Protein AF-A0A3M7CMF9-F1 (afdb_monomer_lite)

Secondary structure (DSSP, 8-state):
--------------------SS-TTTGGGGGPPPPPHHHHHHHHHHHHHTTHHHHT-S-----S-EEEEETTEEP-TT----TTTTSSPPEEEEPPPTTS-TTT--EEEEEEETTTT-TT--TT-SEEEEEEEEE--TT-TT---EE-

Sequence (148 aa):
MHFFSLLAFAATSTAAALPDGSHDLVERASACTRASAATLAAAKSAFTSAGLVPDLVPEFNPDIALKASWNGKQVQLGNTFNTLQTLTEPQVSFTAEPGQDPANTKYTYFLVDPDAPGPEAPILADFLHLIVSDAQPSCITNQKRKTI

Structure (mmCIF, N/CA/C/O backbone):
data_AF-A0A3M7CMF9-F1
#
_entry.id   AF-A0A3M7CMF9-F1
#
loop_
_atom_site.group_PDB
_atom_site.id
_atom_site.type_symbol
_atom_site.label_atom_id
_atom_site.label_alt_id
_atom_site.label_comp_id
_atom_site.label_asym_id
_atom_site.label_entity_id
_atom_site.label_seq_id
_atom_site.pdbx_PDB_ins_code
_atom_site.Cartn_x
_atom_site.Cartn_y
_atom_site.Cartn_z
_atom_site.occupancy
_atom_site.B_iso_or_equiv
_atom_site.auth_seq_id
_atom_site.auth_comp_id
_atom_site.auth_asym_id
_atom_site.auth_atom_id
_atom_site.pdbx_PDB_model_num
ATOM 1 N N . MET A 1 1 ? 58.754 21.553 10.118 1.00 44.88 1 MET A N 1
ATOM 2 C CA . MET A 1 1 ? 58.858 20.945 8.774 1.00 44.88 1 MET A CA 1
ATOM 3 C C . MET A 1 1 ? 57.450 20.554 8.346 1.00 44.88 1 MET A C 1
ATOM 5 O O . MET A 1 1 ? 56.835 19.756 9.036 1.00 44.88 1 MET A O 1
ATOM 9 N N . HIS A 1 2 ? 56.902 21.202 7.316 1.00 43.25 2 HIS A N 1
ATOM 10 C CA . HIS A 1 2 ? 55.636 20.811 6.684 1.00 43.25 2 HIS A CA 1
ATOM 11 C C . HIS A 1 2 ? 55.899 19.642 5.733 1.00 43.25 2 HIS A C 1
ATOM 13 O O . HIS A 1 2 ? 56.836 19.735 4.945 1.00 43.25 2 HIS A O 1
ATOM 19 N N . PHE A 1 3 ? 55.046 18.618 5.741 1.00 40.84 3 PHE A N 1
ATOM 20 C CA . PHE A 1 3 ? 54.849 17.754 4.578 1.00 40.84 3 PHE A CA 1
ATOM 21 C C . PHE A 1 3 ? 53.357 17.466 4.395 1.00 40.84 3 PHE A C 1
ATOM 23 O O . PHE A 1 3 ? 52.710 16.842 5.230 1.00 40.84 3 PHE A O 1
ATOM 30 N N . PHE A 1 4 ? 52.836 17.985 3.285 1.00 41.53 4 PHE A N 1
ATOM 31 C CA . PHE A 1 4 ? 51.580 17.598 2.656 1.00 41.53 4 PHE A CA 1
ATOM 32 C C . PHE A 1 4 ? 51.701 16.168 2.104 1.00 41.53 4 PHE A C 1
ATOM 34 O O . PHE A 1 4 ? 52.753 15.784 1.593 1.00 41.53 4 PHE A O 1
ATOM 41 N N . SER A 1 5 ? 50.606 15.411 2.098 1.00 37.03 5 SER A N 1
ATOM 42 C CA . SER A 1 5 ? 50.418 14.316 1.141 1.00 37.03 5 SER A CA 1
ATOM 43 C C . SER A 1 5 ? 48.974 14.308 0.659 1.00 37.03 5 SER A C 1
ATOM 45 O O . SER A 1 5 ? 48.052 13.941 1.379 1.00 37.03 5 SER A O 1
ATOM 47 N N . LEU A 1 6 ? 48.816 14.776 -0.576 1.00 41.00 6 LEU A N 1
ATOM 48 C CA . LEU A 1 6 ? 47.692 14.510 -1.463 1.00 41.00 6 LEU A CA 1
ATOM 49 C C . LEU A 1 6 ? 48.052 13.251 -2.258 1.00 41.00 6 LEU A C 1
ATOM 51 O O . LEU A 1 6 ? 49.161 13.194 -2.787 1.00 41.00 6 LEU A O 1
ATOM 55 N N . LEU A 1 7 ? 47.126 12.308 -2.426 1.00 35.06 7 LEU A N 1
ATOM 56 C CA . LEU A 1 7 ? 47.097 11.459 -3.620 1.00 35.06 7 LEU A CA 1
ATOM 57 C C . LEU A 1 7 ? 45.709 10.854 -3.835 1.00 35.06 7 LEU A C 1
ATOM 59 O O . LEU A 1 7 ? 45.008 10.494 -2.893 1.00 35.06 7 LEU A O 1
ATOM 63 N N . ALA A 1 8 ? 45.321 10.831 -5.106 1.00 35.69 8 ALA A N 1
ATOM 64 C CA . ALA A 1 8 ? 43.977 10.634 -5.615 1.00 35.69 8 ALA A CA 1
ATOM 65 C C . ALA A 1 8 ? 43.861 9.371 -6.493 1.00 35.69 8 ALA A C 1
ATOM 67 O O . ALA A 1 8 ? 44.855 8.902 -7.035 1.00 35.69 8 ALA A O 1
ATOM 68 N N . PHE A 1 9 ? 42.601 8.953 -6.681 1.00 33.94 9 PHE A N 1
ATOM 69 C CA . PHE A 1 9 ? 41.993 8.108 -7.726 1.00 33.94 9 PHE A CA 1
ATOM 70 C C . PHE A 1 9 ? 42.331 6.612 -7.857 1.00 33.94 9 PHE A C 1
ATOM 72 O O . PHE A 1 9 ? 43.475 6.202 -8.007 1.00 33.94 9 PHE A O 1
ATOM 79 N N . ALA A 1 10 ? 41.257 5.830 -8.030 1.00 35.34 10 ALA A N 1
ATOM 80 C CA . ALA A 1 10 ? 41.206 4.714 -8.971 1.00 35.34 10 ALA A CA 1
ATOM 81 C C . ALA A 1 10 ? 39.813 4.668 -9.629 1.00 35.34 10 ALA A C 1
ATOM 83 O O . ALA A 1 10 ? 38.801 4.521 -8.946 1.00 35.34 10 ALA A O 1
ATOM 84 N N . ALA A 1 11 ? 39.770 4.808 -10.954 1.00 42.94 11 ALA A N 1
ATOM 85 C CA . ALA A 1 11 ? 38.641 4.416 -11.789 1.00 42.94 11 ALA A CA 1
ATOM 86 C C . ALA A 1 11 ? 39.002 3.091 -12.464 1.00 42.94 11 ALA A C 1
ATOM 88 O O . ALA A 1 11 ? 40.119 2.946 -12.959 1.00 42.94 11 ALA A O 1
ATOM 89 N N . THR A 1 12 ? 38.065 2.147 -12.526 1.00 40.31 12 THR A N 1
ATOM 90 C CA . THR A 1 12 ? 38.140 1.032 -13.476 1.00 40.31 12 THR A CA 1
ATOM 91 C C . THR A 1 12 ? 36.782 0.867 -14.143 1.00 40.31 12 THR A C 1
ATOM 93 O O . THR A 1 12 ? 35.758 0.688 -13.491 1.00 40.31 12 THR A O 1
ATOM 96 N N . SER A 1 13 ? 36.781 1.007 -15.464 1.00 46.19 13 SER A N 1
ATOM 97 C CA . SER A 1 13 ? 35.711 0.582 -16.353 1.00 46.19 13 SER A CA 1
ATOM 98 C C . SER A 1 13 ? 35.853 -0.918 -16.592 1.00 46.19 13 SER A C 1
ATOM 100 O O . SER A 1 13 ? 36.957 -1.414 -16.819 1.00 46.19 13 SER A O 1
ATOM 102 N N . THR A 1 14 ? 34.747 -1.655 -16.567 1.00 40.47 14 THR A N 1
ATOM 103 C CA . THR A 1 14 ? 34.720 -3.036 -17.057 1.00 40.47 14 THR A CA 1
ATOM 104 C C . THR A 1 14 ? 33.728 -3.117 -18.206 1.00 40.47 14 THR A C 1
ATOM 106 O O . THR A 1 14 ? 32.527 -2.952 -18.018 1.00 40.47 14 THR A O 1
ATOM 109 N N . ALA A 1 15 ? 34.256 -3.340 -19.408 1.00 48.94 15 ALA A N 1
ATOM 110 C CA . ALA A 1 15 ? 33.509 -3.886 -20.528 1.00 48.94 15 ALA A CA 1
ATOM 111 C C . ALA A 1 15 ? 33.575 -5.417 -20.419 1.00 48.94 15 ALA A C 1
ATOM 113 O O . ALA A 1 15 ? 34.662 -5.966 -20.238 1.00 48.94 15 ALA A O 1
ATOM 114 N N . ALA A 1 16 ? 32.437 -6.100 -20.525 1.00 43.97 16 ALA A N 1
ATOM 115 C CA . ALA A 1 16 ? 32.375 -7.554 -20.647 1.00 43.97 16 ALA A CA 1
ATOM 116 C C . ALA A 1 16 ? 31.410 -7.933 -21.779 1.00 43.97 16 ALA A C 1
ATOM 118 O O . ALA A 1 16 ? 30.393 -7.279 -21.988 1.00 43.97 16 ALA A O 1
ATOM 119 N N . ALA A 1 17 ? 31.827 -8.941 -22.541 1.00 41.75 17 ALA A N 1
ATOM 120 C CA . ALA A 1 17 ? 31.351 -9.349 -23.856 1.00 41.75 17 ALA A CA 1
ATOM 121 C C . ALA A 1 17 ? 29.944 -9.979 -23.892 1.00 41.75 17 ALA A C 1
ATOM 123 O O . ALA A 1 17 ? 29.457 -10.513 -22.900 1.00 41.75 17 ALA A O 1
ATOM 124 N N . LEU A 1 18 ? 29.359 -9.966 -25.096 1.00 40.53 18 LEU A N 1
ATOM 125 C CA . LEU A 1 18 ? 28.139 -10.674 -25.504 1.00 40.53 18 LEU A CA 1
ATOM 126 C C . LEU A 1 18 ? 28.233 -12.195 -25.279 1.00 40.53 18 LEU A C 1
ATOM 128 O O . LEU A 1 18 ? 29.242 -12.799 -25.657 1.00 40.53 18 LEU A O 1
ATOM 132 N N . PRO A 1 19 ? 27.129 -12.828 -24.849 1.00 47.09 19 PRO A N 1
ATOM 133 C CA . PRO A 1 19 ? 26.751 -14.151 -25.314 1.00 47.09 19 PRO A CA 1
ATOM 134 C C . PRO A 1 19 ? 25.445 -14.122 -26.127 1.00 47.09 19 PRO A C 1
ATOM 136 O O . PRO A 1 19 ? 24.512 -13.370 -25.859 1.00 47.09 19 PRO A O 1
ATOM 139 N N . ASP A 1 20 ? 25.445 -14.979 -27.140 1.00 48.06 20 ASP A N 1
ATOM 140 C CA . ASP A 1 20 ? 24.366 -15.351 -28.050 1.00 48.06 20 ASP A CA 1
ATOM 141 C C . ASP A 1 20 ? 23.217 -16.087 -27.323 1.00 48.06 20 ASP A C 1
ATOM 143 O O . ASP A 1 20 ? 23.457 -16.797 -26.344 1.00 48.06 20 ASP A O 1
ATOM 147 N N . GLY A 1 21 ? 21.987 -15.960 -27.834 1.00 45.66 21 GLY A N 1
ATOM 148 C CA . GLY A 1 21 ? 20.844 -16.798 -27.445 1.00 45.66 21 GLY A CA 1
ATOM 149 C C . GLY A 1 21 ? 19.790 -16.167 -26.519 1.00 45.66 21 GLY A C 1
ATOM 150 O O . GLY A 1 21 ? 19.841 -16.288 -25.299 1.00 45.66 21 GLY A O 1
ATOM 151 N N . SER A 1 22 ? 18.753 -15.589 -27.135 1.00 49.97 22 SER A N 1
ATOM 152 C CA . SER A 1 22 ? 17.363 -15.537 -26.637 1.00 49.97 22 SER A CA 1
ATOM 153 C C . SER A 1 22 ? 17.116 -15.052 -25.197 1.00 49.97 22 SER A C 1
ATOM 155 O O . SER A 1 22 ? 16.494 -15.766 -24.419 1.00 49.97 22 SER A O 1
ATOM 157 N N . HIS A 1 23 ? 17.513 -13.829 -24.841 1.00 41.38 23 HIS A N 1
ATOM 158 C CA . HIS A 1 23 ? 17.124 -13.203 -23.563 1.00 41.38 23 HIS A CA 1
ATOM 159 C C . HIS A 1 23 ? 16.780 -11.705 -23.705 1.00 41.38 23 HIS A C 1
ATOM 161 O O . HIS A 1 23 ? 17.045 -10.897 -22.823 1.00 41.38 23 HIS A O 1
ATOM 167 N N . ASP A 1 24 ? 16.111 -11.323 -24.793 1.00 40.06 24 ASP A N 1
ATOM 168 C CA . ASP A 1 24 ? 15.809 -9.912 -25.107 1.00 40.06 24 ASP A CA 1
ATOM 169 C C . ASP A 1 24 ? 14.645 -9.299 -24.285 1.00 40.06 24 ASP A C 1
ATOM 171 O O . ASP A 1 24 ? 14.229 -8.163 -24.498 1.00 40.06 24 ASP A O 1
ATOM 175 N N . LEU A 1 25 ? 14.101 -10.034 -23.305 1.00 47.84 25 LEU A N 1
ATOM 176 C CA . LEU A 1 25 ? 13.072 -9.535 -22.376 1.00 47.84 25 LEU A CA 1
ATOM 177 C C . LEU A 1 25 ? 13.616 -9.224 -20.973 1.00 47.84 25 LEU A C 1
ATOM 179 O O . LEU A 1 25 ? 12.911 -8.628 -20.159 1.00 47.84 25 LEU A O 1
ATOM 183 N N . VAL A 1 26 ? 14.863 -9.601 -20.671 1.00 48.31 26 VAL A N 1
ATOM 184 C CA . VAL A 1 26 ? 15.435 -9.458 -19.319 1.00 48.31 26 VAL A CA 1
ATOM 185 C C . VAL A 1 26 ? 16.196 -8.138 -19.151 1.00 48.31 26 VAL A C 1
ATOM 187 O O . VAL A 1 26 ? 16.243 -7.590 -18.050 1.00 48.31 26 VAL A O 1
ATOM 190 N N . GLU A 1 27 ? 16.721 -7.553 -20.229 1.00 41.22 27 GLU A N 1
ATOM 191 C CA . GLU A 1 27 ? 17.613 -6.393 -20.115 1.00 41.22 27 GLU A CA 1
ATOM 192 C C . GLU A 1 27 ? 16.885 -5.083 -19.754 1.00 41.22 27 GLU A C 1
ATOM 194 O O . GLU A 1 27 ? 17.446 -4.243 -19.050 1.00 41.22 27 GLU A O 1
ATOM 199 N N . ARG A 1 28 ? 15.590 -4.939 -20.081 1.00 43.81 28 ARG A N 1
ATOM 200 C CA . ARG A 1 28 ? 14.769 -3.784 -19.639 1.00 43.81 28 ARG A CA 1
ATOM 201 C C . ARG A 1 28 ? 14.297 -3.876 -18.181 1.00 43.81 28 ARG A C 1
ATOM 203 O O . ARG A 1 28 ? 13.907 -2.860 -17.609 1.00 43.81 28 ARG A O 1
ATOM 210 N N . ALA A 1 29 ? 14.352 -5.057 -17.561 1.00 49.69 29 ALA A N 1
ATOM 211 C CA . ALA A 1 29 ? 13.944 -5.275 -16.168 1.00 49.69 29 ALA A CA 1
ATOM 212 C C . ALA A 1 29 ? 15.036 -4.903 -15.141 1.00 49.69 29 ALA A C 1
ATOM 214 O O . ALA A 1 29 ? 14.767 -4.854 -13.939 1.00 49.69 29 ALA A O 1
ATOM 215 N N . SER A 1 30 ? 16.256 -4.615 -15.605 1.00 53.00 30 SER A N 1
ATOM 216 C CA . SER A 1 30 ? 17.458 -4.414 -14.783 1.00 53.00 30 SER A CA 1
ATOM 217 C C . SER A 1 30 ? 17.487 -3.110 -13.959 1.00 53.00 30 SER A C 1
ATOM 219 O O . SER A 1 30 ? 18.318 -2.979 -13.065 1.00 53.00 30 SER A O 1
ATOM 221 N N . ALA A 1 31 ? 16.554 -2.172 -14.176 1.00 72.88 31 ALA A N 1
ATOM 222 C CA . ALA A 1 31 ? 16.467 -0.912 -13.421 1.00 72.88 31 ALA A CA 1
ATOM 223 C C . ALA A 1 31 ? 15.467 -0.933 -12.245 1.00 72.88 31 ALA A C 1
ATOM 225 O O . ALA A 1 31 ? 15.415 0.012 -11.455 1.00 72.88 31 ALA A O 1
ATOM 226 N N . CYS A 1 32 ? 14.632 -1.969 -12.128 1.00 87.00 32 CYS A N 1
ATOM 227 C CA . CYS A 1 32 ? 13.543 -1.980 -11.155 1.00 87.00 32 CYS A CA 1
ATOM 228 C C . CYS A 1 32 ? 13.932 -2.675 -9.848 1.00 87.00 32 CYS A C 1
ATOM 230 O O . CYS A 1 32 ? 14.198 -3.876 -9.815 1.00 87.00 32 CYS A O 1
ATOM 232 N N . THR A 1 33 ? 13.877 -1.934 -8.741 1.00 92.00 33 THR A N 1
ATOM 233 C CA . THR A 1 33 ? 14.084 -2.486 -7.398 1.00 92.00 33 THR A CA 1
ATOM 234 C C . THR A 1 33 ? 12.974 -3.471 -7.030 1.00 92.00 33 THR A C 1
ATOM 236 O O . THR A 1 33 ? 11.791 -3.223 -7.283 1.00 92.00 33 THR A O 1
ATOM 239 N N . ARG A 1 34 ? 13.366 -4.574 -6.386 1.00 94.50 34 ARG A N 1
ATOM 240 C CA . ARG A 1 34 ? 12.480 -5.599 -5.818 1.00 94.50 34 ARG A CA 1
ATOM 241 C C . ARG A 1 34 ? 12.381 -5.441 -4.304 1.00 94.50 34 ARG A C 1
ATOM 243 O O . ARG A 1 34 ? 13.280 -4.882 -3.673 1.00 94.50 34 ARG A O 1
ATOM 250 N N . ALA A 1 35 ? 11.296 -5.931 -3.719 1.00 96.25 35 ALA A N 1
ATOM 251 C CA . ALA A 1 35 ? 11.156 -5.958 -2.271 1.00 96.25 35 ALA A CA 1
ATOM 252 C C . ALA A 1 35 ? 12.151 -6.944 -1.641 1.00 96.25 35 ALA A C 1
ATOM 254 O O . ALA A 1 35 ? 12.408 -8.016 -2.186 1.00 96.25 35 ALA A O 1
ATOM 255 N N . SER A 1 36 ? 12.704 -6.590 -0.480 1.00 96.44 36 SER A N 1
ATOM 256 C CA . SER A 1 36 ? 13.512 -7.529 0.302 1.00 96.44 36 SER A CA 1
ATOM 257 C C . SER A 1 36 ? 12.611 -8.478 1.091 1.00 96.44 36 SER A C 1
ATOM 259 O O . SER A 1 36 ? 11.546 -8.067 1.559 1.00 96.44 36 SER A O 1
ATOM 261 N N . ALA A 1 37 ? 13.067 -9.711 1.325 1.00 96.88 37 ALA A N 1
ATOM 262 C CA . ALA A 1 37 ? 12.334 -10.680 2.144 1.00 96.88 37 ALA A CA 1
ATOM 263 C C . ALA A 1 37 ? 12.003 -10.131 3.545 1.00 96.88 37 ALA A C 1
ATOM 265 O O . ALA A 1 37 ? 10.904 -10.342 4.049 1.00 96.88 37 ALA A O 1
ATOM 266 N N . ALA A 1 38 ? 12.914 -9.356 4.147 1.00 97.19 38 ALA A N 1
ATOM 267 C CA . ALA A 1 38 ? 12.688 -8.719 5.443 1.00 97.19 38 ALA A CA 1
ATOM 268 C C . ALA A 1 38 ? 11.543 -7.692 5.399 1.00 97.19 38 ALA A C 1
ATOM 270 O O . ALA A 1 38 ? 10.716 -7.647 6.307 1.00 97.19 38 ALA A O 1
ATOM 271 N N . THR A 1 39 ? 11.459 -6.888 4.334 1.00 97.00 39 THR A N 1
ATOM 272 C CA . THR A 1 39 ? 10.370 -5.914 4.149 1.00 97.00 39 THR A CA 1
ATOM 273 C C . THR A 1 39 ? 9.019 -6.607 3.984 1.00 97.00 39 THR A C 1
ATOM 275 O O . THR A 1 39 ? 8.042 -6.188 4.602 1.00 97.00 39 THR A O 1
ATOM 278 N N . LEU A 1 40 ? 8.968 -7.674 3.184 1.00 98.00 40 LEU A N 1
ATOM 279 C CA . LEU A 1 40 ? 7.746 -8.447 2.954 1.00 98.00 40 LEU A CA 1
ATOM 280 C C . LEU A 1 40 ? 7.280 -9.149 4.238 1.00 98.00 40 LEU A C 1
ATOM 282 O O . LEU A 1 40 ? 6.104 -9.079 4.592 1.00 98.00 40 LEU A O 1
ATOM 286 N N . ALA A 1 41 ? 8.211 -9.743 4.990 1.00 97.81 41 ALA A N 1
ATOM 287 C CA . ALA A 1 41 ? 7.923 -10.364 6.280 1.00 97.81 41 ALA A CA 1
ATOM 288 C C . ALA A 1 41 ? 7.420 -9.346 7.319 1.00 97.81 41 ALA A C 1
ATOM 290 O O . ALA A 1 41 ? 6.470 -9.634 8.047 1.00 97.81 41 ALA A O 1
ATOM 291 N N . ALA A 1 42 ? 8.007 -8.145 7.362 1.00 97.12 42 ALA A N 1
ATOM 292 C CA . ALA A 1 42 ? 7.554 -7.074 8.248 1.00 97.12 42 ALA A CA 1
ATOM 293 C C . ALA A 1 42 ? 6.125 -6.617 7.909 1.00 97.12 42 ALA A C 1
ATOM 295 O O . ALA A 1 42 ? 5.304 -6.476 8.814 1.00 97.12 42 ALA A O 1
ATOM 296 N N . ALA A 1 43 ? 5.804 -6.450 6.620 1.00 97.44 43 ALA A N 1
ATOM 297 C CA . ALA A 1 43 ? 4.448 -6.127 6.177 1.00 97.44 43 ALA A CA 1
ATOM 298 C C . ALA A 1 43 ? 3.452 -7.226 6.568 1.00 97.44 43 ALA A C 1
ATOM 300 O O . ALA A 1 43 ? 2.418 -6.933 7.165 1.00 97.44 43 ALA A O 1
ATOM 301 N N . LYS A 1 44 ? 3.790 -8.495 6.305 1.00 97.69 44 LYS A N 1
ATOM 302 C CA . LYS A 1 44 ? 2.941 -9.636 6.665 1.00 97.69 44 LYS A CA 1
ATOM 303 C C . LYS A 1 44 ? 2.667 -9.706 8.170 1.00 97.69 44 LYS A C 1
ATOM 305 O O . LYS A 1 44 ? 1.520 -9.875 8.584 1.00 97.69 44 LYS A O 1
ATOM 310 N N . SER A 1 45 ? 3.710 -9.529 8.979 1.00 97.88 45 SER A N 1
ATOM 311 C CA . SER A 1 45 ? 3.608 -9.509 10.441 1.00 97.88 45 SER A CA 1
ATOM 312 C C . SER A 1 45 ? 2.712 -8.373 10.941 1.00 97.88 45 SER A C 1
ATOM 314 O O . SER A 1 45 ? 1.832 -8.605 11.770 1.00 97.88 45 SER A O 1
ATOM 316 N N . ALA A 1 46 ? 2.878 -7.164 10.397 1.00 97.56 46 ALA A N 1
ATOM 317 C CA . ALA A 1 46 ? 2.076 -6.009 10.785 1.00 97.56 46 ALA A CA 1
ATOM 318 C C . ALA A 1 46 ? 0.590 -6.183 10.438 1.00 97.56 46 ALA A C 1
ATOM 320 O O . ALA A 1 46 ? -0.257 -5.936 11.289 1.00 97.56 46 ALA A O 1
ATOM 321 N N . PHE A 1 47 ? 0.271 -6.664 9.231 1.00 97.19 47 PHE A N 1
ATOM 322 C CA . PHE A 1 47 ? -1.116 -6.896 8.804 1.00 97.19 47 PHE A CA 1
ATOM 323 C C . PHE A 1 47 ? -1.814 -7.946 9.672 1.00 97.19 47 PHE A C 1
ATOM 325 O O . PHE A 1 47 ? -2.952 -7.749 10.085 1.00 97.19 47 PHE A O 1
ATOM 332 N N . THR A 1 48 ? -1.106 -9.028 10.004 1.00 96.94 48 THR A N 1
ATOM 333 C CA . THR A 1 48 ? -1.635 -10.084 10.882 1.00 96.94 48 THR A CA 1
ATOM 334 C C . THR A 1 48 ? -1.834 -9.567 12.308 1.00 96.94 48 THR A C 1
ATOM 336 O O . THR A 1 48 ? -2.874 -9.793 12.914 1.00 96.94 48 THR A O 1
ATOM 339 N N . SER A 1 49 ? -0.855 -8.833 12.848 1.00 96.94 49 SER A N 1
ATOM 340 C CA . SER A 1 49 ? -0.917 -8.316 14.225 1.00 96.94 49 SER A CA 1
ATOM 341 C C . SER A 1 49 ? -1.995 -7.245 14.411 1.00 96.94 49 SER A C 1
ATOM 343 O O . SER A 1 49 ? -2.487 -7.065 15.520 1.00 96.94 49 SER A O 1
ATOM 345 N N . ALA A 1 50 ? -2.352 -6.538 13.337 1.00 95.62 50 ALA A N 1
ATOM 346 C CA . ALA A 1 50 ? -3.415 -5.538 13.321 1.00 95.62 50 ALA A CA 1
ATOM 347 C C . ALA A 1 50 ? -4.818 -6.132 13.090 1.00 95.62 50 ALA A C 1
ATOM 349 O O . ALA A 1 50 ? -5.776 -5.373 13.020 1.00 95.62 50 ALA A O 1
ATOM 350 N N . GLY A 1 51 ? -4.947 -7.455 12.932 1.00 95.00 51 GLY A N 1
ATOM 351 C CA . GLY A 1 51 ? -6.232 -8.114 12.669 1.00 95.00 51 GLY A CA 1
ATOM 352 C C . GLY A 1 51 ? -6.752 -7.961 11.237 1.00 95.00 51 GLY A C 1
ATOM 353 O O . GLY A 1 51 ? -7.788 -8.513 10.909 1.00 95.00 51 GLY A O 1
ATOM 354 N N . LEU A 1 52 ? -6.019 -7.297 10.336 1.00 96.00 52 LEU A N 1
ATOM 355 C CA . LEU A 1 52 ? -6.449 -7.101 8.941 1.00 96.00 52 LEU A CA 1
ATOM 356 C C . LEU A 1 52 ? -6.534 -8.414 8.149 1.00 96.00 52 LEU A C 1
ATOM 358 O O . LEU A 1 52 ? -7.167 -8.467 7.097 1.00 96.00 52 LEU A O 1
ATOM 362 N N . VAL A 1 53 ? -5.871 -9.459 8.643 1.00 97.12 53 VAL A N 1
ATOM 363 C CA . VAL A 1 53 ? -5.954 -10.825 8.129 1.00 97.12 53 VAL A CA 1
ATOM 364 C C . VAL A 1 53 ? -6.538 -11.694 9.248 1.00 97.12 53 VAL A C 1
ATOM 366 O O . VAL A 1 53 ? -5.881 -11.814 10.286 1.00 97.12 53 VAL A O 1
ATOM 369 N N . PRO A 1 54 ? -7.716 -12.322 9.078 1.00 94.50 54 PRO A N 1
ATOM 370 C CA . PRO A 1 54 ? -8.490 -12.436 7.841 1.00 94.50 54 PRO A CA 1
ATOM 371 C C . PRO A 1 54 ? -9.539 -11.328 7.619 1.00 94.50 54 PRO A C 1
ATOM 373 O O . PRO A 1 54 ? -10.236 -11.388 6.608 1.00 94.50 54 PRO A O 1
ATOM 376 N N . ASP A 1 55 ? -9.693 -10.377 8.548 1.00 91.69 55 ASP A N 1
ATOM 377 C CA . ASP A 1 55 ? -10.900 -9.538 8.628 1.00 91.69 55 ASP A CA 1
ATOM 378 C C . ASP A 1 55 ? -11.131 -8.680 7.374 1.00 91.69 55 ASP A C 1
ATOM 380 O O . ASP A 1 55 ? -12.243 -8.652 6.856 1.00 91.69 55 ASP A O 1
ATOM 384 N N . LEU A 1 56 ? -10.079 -8.034 6.855 1.00 94.19 56 LEU A N 1
ATOM 385 C CA . LEU A 1 56 ? -10.146 -7.207 5.642 1.00 94.19 56 LEU A CA 1
ATOM 386 C C . LEU A 1 56 ? -9.737 -7.993 4.389 1.00 94.19 56 LEU A C 1
ATOM 388 O O . LEU A 1 56 ? -10.328 -7.839 3.319 1.00 94.19 56 LEU A O 1
ATOM 392 N N . VAL A 1 57 ? -8.694 -8.821 4.496 1.00 94.50 57 VAL A N 1
ATOM 393 C CA . VAL A 1 57 ? -8.237 -9.694 3.407 1.00 94.50 57 VAL A CA 1
ATOM 394 C C . VAL A 1 57 ? -8.074 -11.126 3.913 1.00 94.50 57 VAL A C 1
ATOM 396 O O . VAL A 1 57 ? -7.440 -11.333 4.946 1.00 94.50 57 VAL A O 1
ATOM 399 N N . PRO A 1 58 ? -8.576 -12.139 3.181 1.00 95.25 58 PRO A N 1
ATOM 400 C CA . PRO A 1 58 ? -8.609 -13.517 3.675 1.00 95.25 58 PRO A CA 1
ATOM 401 C C . PRO A 1 58 ? -7.209 -14.111 3.872 1.00 95.25 58 PRO A C 1
ATOM 403 O O . PRO A 1 58 ? -6.979 -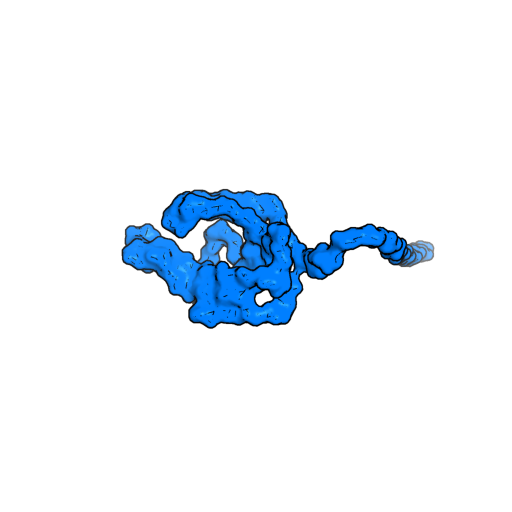14.884 4.798 1.00 95.25 58 PRO A O 1
ATOM 406 N N . GLU A 1 59 ? -6.262 -13.733 3.013 1.00 96.25 59 GLU A N 1
ATOM 407 C CA . GLU A 1 59 ? -4.865 -14.148 3.076 1.00 96.25 59 GLU A CA 1
ATOM 408 C C . GLU A 1 59 ? -3.954 -13.000 2.637 1.00 96.25 59 GLU A C 1
ATOM 410 O O . GLU A 1 59 ? -4.326 -12.172 1.803 1.00 96.25 59 GLU A O 1
ATOM 415 N N . PHE A 1 60 ? -2.728 -12.968 3.167 1.00 96.75 60 PHE A N 1
ATOM 416 C CA . PHE A 1 60 ? -1.750 -11.946 2.810 1.00 96.75 60 PHE A CA 1
ATOM 417 C C . PHE A 1 60 ? -0.338 -12.521 2.649 1.00 96.75 60 PHE A C 1
ATOM 419 O O . PHE A 1 60 ? 0.356 -12.844 3.620 1.00 96.75 60 PHE A O 1
ATOM 426 N N . ASN A 1 61 ? 0.090 -12.624 1.390 1.00 96.75 61 ASN A N 1
ATOM 427 C CA . ASN A 1 61 ? 1.418 -13.065 0.967 1.00 96.75 61 ASN A CA 1
ATOM 428 C C . ASN A 1 61 ? 2.009 -11.993 0.034 1.00 96.75 61 ASN A C 1
ATOM 430 O O . ASN A 1 61 ? 1.821 -12.074 -1.175 1.00 96.75 61 ASN A O 1
ATOM 434 N N . PRO A 1 62 ? 2.627 -10.929 0.577 1.00 96.81 62 PRO A N 1
ATOM 435 C CA . PRO A 1 62 ? 3.077 -9.810 -0.240 1.00 96.81 62 PRO A CA 1
ATOM 436 C C . PRO A 1 62 ? 4.348 -10.157 -1.025 1.00 96.81 62 PRO A C 1
ATOM 438 O O . PRO A 1 62 ? 5.329 -10.598 -0.432 1.00 96.81 62 PRO A O 1
ATOM 441 N N . ASP A 1 63 ? 4.359 -9.841 -2.322 1.00 96.56 63 ASP A N 1
ATOM 442 C CA . ASP A 1 63 ? 5.540 -9.919 -3.208 1.00 96.56 63 ASP A CA 1
ATOM 443 C C . ASP A 1 63 ? 6.106 -8.535 -3.580 1.00 96.56 63 ASP A C 1
ATOM 445 O O . ASP A 1 63 ? 7.179 -8.393 -4.177 1.00 96.56 63 ASP A O 1
ATOM 449 N N . ILE A 1 64 ? 5.381 -7.481 -3.202 1.00 96.75 64 ILE A N 1
ATOM 450 C CA . ILE A 1 64 ? 5.672 -6.084 -3.508 1.00 96.75 64 ILE A CA 1
ATOM 451 C C . ILE A 1 64 ? 5.764 -5.293 -2.201 1.00 96.75 64 ILE A C 1
ATOM 453 O O . ILE A 1 64 ? 4.943 -5.448 -1.300 1.00 96.75 64 ILE A O 1
ATOM 457 N N . ALA A 1 65 ? 6.740 -4.389 -2.112 1.00 97.19 65 ALA A N 1
ATOM 458 C CA . ALA A 1 65 ? 6.833 -3.414 -1.036 1.00 97.19 65 ALA A CA 1
ATOM 459 C C . ALA A 1 65 ? 6.232 -2.081 -1.490 1.00 97.19 65 ALA A C 1
ATOM 461 O O . ALA A 1 65 ? 6.763 -1.432 -2.395 1.00 97.19 65 ALA A O 1
ATOM 462 N N . LEU A 1 66 ? 5.154 -1.664 -0.825 1.00 96.88 66 LEU A N 1
ATOM 463 C CA . LEU A 1 66 ? 4.506 -0.370 -1.019 1.00 96.88 66 LEU A CA 1
ATOM 464 C C . LEU A 1 66 ? 5.000 0.633 0.028 1.00 96.88 66 LEU A C 1
ATOM 466 O O . LEU A 1 66 ? 5.138 0.319 1.210 1.00 96.88 66 LEU A O 1
ATOM 470 N N . LYS A 1 67 ? 5.264 1.860 -0.414 1.00 97.12 67 LYS A N 1
ATOM 471 C CA . LYS A 1 67 ? 5.581 3.008 0.434 1.00 97.12 67 LYS A CA 1
ATOM 472 C C . LYS A 1 67 ? 4.563 4.103 0.173 1.00 97.12 67 LYS A C 1
ATOM 474 O O . LYS A 1 67 ? 4.371 4.503 -0.973 1.00 97.12 67 LYS A O 1
ATOM 479 N N . ALA A 1 68 ? 3.978 4.609 1.248 1.00 97.38 68 ALA A N 1
ATOM 480 C CA . ALA A 1 68 ? 3.092 5.759 1.229 1.00 97.38 68 ALA A CA 1
ATOM 481 C C . ALA A 1 68 ? 3.649 6.871 2.126 1.00 97.38 68 ALA A C 1
ATOM 483 O O . ALA A 1 68 ? 4.346 6.598 3.112 1.00 97.38 68 ALA A O 1
ATOM 484 N N . SER A 1 69 ? 3.353 8.124 1.799 1.00 97.50 69 SER A N 1
ATOM 485 C CA . SER A 1 69 ? 3.645 9.266 2.661 1.00 97.50 69 SER A CA 1
ATOM 486 C C . SER A 1 69 ? 2.603 10.370 2.512 1.00 97.50 69 SER A C 1
ATOM 488 O O . SER A 1 69 ? 2.050 10.589 1.433 1.00 97.50 69 SER A O 1
ATOM 490 N N . TRP A 1 70 ? 2.381 11.096 3.605 1.00 97.38 70 TRP A N 1
ATOM 491 C CA . TRP A 1 70 ? 1.609 12.335 3.627 1.00 97.38 70 TRP A CA 1
ATOM 492 C C . TRP A 1 70 ? 2.523 13.479 4.026 1.00 97.38 70 TRP A C 1
ATOM 494 O O . TRP A 1 70 ? 3.161 13.425 5.078 1.00 97.38 70 TRP A O 1
ATOM 504 N N . ASN A 1 71 ? 2.599 14.516 3.188 1.00 91.94 71 ASN A N 1
ATOM 505 C CA . ASN A 1 71 ? 3.394 15.720 3.454 1.00 91.94 71 ASN A CA 1
ATOM 506 C C . ASN A 1 71 ? 4.842 15.408 3.897 1.00 91.94 71 ASN A C 1
ATOM 508 O O . ASN A 1 71 ? 5.369 16.008 4.830 1.00 91.94 71 ASN A O 1
ATOM 512 N N . GLY A 1 72 ? 5.470 14.411 3.261 1.00 91.62 72 GLY A N 1
ATOM 513 C CA . GLY A 1 72 ? 6.835 13.964 3.565 1.00 91.62 72 GLY A CA 1
ATOM 514 C C . GLY A 1 72 ? 6.970 13.027 4.772 1.00 91.62 72 GLY A C 1
ATOM 515 O O . GLY A 1 72 ? 8.009 12.386 4.923 1.00 91.62 72 GLY A O 1
ATOM 516 N N . LYS A 1 73 ? 5.931 12.867 5.601 1.00 96.12 73 LYS A N 1
ATOM 517 C CA . LYS A 1 73 ? 5.914 11.880 6.688 1.00 96.12 73 LYS A CA 1
ATOM 518 C C . LYS A 1 73 ? 5.539 10.506 6.136 1.00 96.12 73 LYS A C 1
ATOM 520 O O . LYS A 1 73 ? 4.447 10.310 5.605 1.00 96.12 73 LYS A O 1
ATOM 525 N N . GLN A 1 74 ? 6.455 9.552 6.266 1.00 97.19 74 GLN A N 1
ATOM 526 C CA . GLN A 1 74 ? 6.276 8.195 5.756 1.00 97.19 74 GLN A CA 1
ATOM 527 C C . GLN A 1 74 ? 5.308 7.378 6.624 1.00 97.19 74 GLN A C 1
ATOM 529 O O . GLN A 1 74 ? 5.327 7.463 7.855 1.00 97.19 74 GLN A O 1
ATOM 534 N N . VAL A 1 75 ? 4.493 6.550 5.973 1.00 97.19 75 VAL A N 1
ATOM 535 C CA . VAL A 1 75 ? 3.703 5.501 6.623 1.00 97.19 75 VAL A CA 1
ATOM 536 C C . VAL A 1 75 ? 4.635 4.363 7.048 1.00 97.19 75 VAL A C 1
ATOM 538 O O . VAL A 1 75 ? 5.403 3.830 6.245 1.00 97.19 75 VAL A O 1
ATOM 541 N N . GLN A 1 76 ? 4.577 4.005 8.324 1.00 95.88 76 GLN A N 1
ATOM 542 C CA . GLN A 1 76 ? 5.403 3.003 8.993 1.00 95.88 76 GLN A CA 1
ATOM 543 C C . GLN A 1 76 ? 4.483 2.031 9.736 1.00 95.88 76 GLN A C 1
ATOM 545 O O . GLN A 1 76 ? 4.406 2.083 10.957 1.00 95.88 76 GLN A O 1
ATOM 550 N N . LEU A 1 77 ? 3.749 1.210 8.973 1.00 95.19 77 LEU A N 1
ATOM 551 C CA . LEU A 1 77 ? 2.963 0.052 9.433 1.00 95.19 77 LEU A CA 1
ATOM 552 C C . LEU A 1 77 ? 2.427 0.180 10.878 1.00 95.19 77 LEU A C 1
ATOM 554 O O . LEU A 1 77 ? 2.924 -0.482 11.785 1.00 95.19 77 LEU A O 1
ATOM 558 N N . GLY A 1 78 ? 1.438 1.058 11.080 1.00 94.12 78 GLY A N 1
ATOM 559 C CA . GLY A 1 78 ? 0.803 1.295 12.386 1.00 94.12 78 GLY A CA 1
ATOM 560 C C . GLY A 1 78 ? 1.153 2.630 13.053 1.00 94.12 78 GLY A C 1
ATOM 561 O O . GLY A 1 78 ? 0.622 2.940 14.116 1.00 94.12 78 GLY A O 1
ATOM 562 N N . ASN A 1 79 ? 2.012 3.458 12.449 1.00 95.75 79 ASN A N 1
ATOM 563 C CA . ASN A 1 79 ? 2.212 4.822 12.935 1.00 95.75 79 ASN A CA 1
ATOM 564 C C . ASN A 1 79 ? 0.975 5.711 12.713 1.00 95.75 79 ASN A C 1
ATOM 566 O O . ASN A 1 79 ? 0.245 5.581 11.735 1.00 95.75 79 ASN A O 1
ATOM 570 N N . THR A 1 80 ? 0.775 6.675 13.610 1.00 95.44 80 THR A N 1
ATOM 571 C CA . THR A 1 80 ? -0.407 7.545 13.589 1.00 95.44 80 THR A CA 1
ATOM 572 C C . THR A 1 80 ? -0.170 8.820 12.787 1.00 95.44 80 THR A C 1
ATOM 574 O O . THR A 1 80 ? 0.904 9.435 12.857 1.00 95.44 80 THR A O 1
ATOM 577 N N . PHE A 1 81 ? -1.206 9.268 12.084 1.00 95.56 81 PHE A N 1
ATOM 578 C CA . PH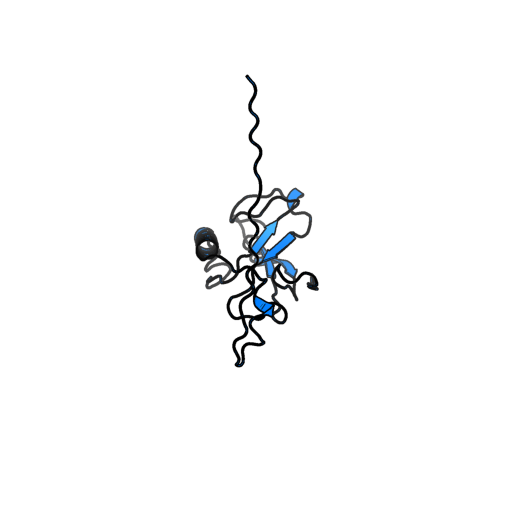E A 1 81 ? -1.301 10.584 11.456 1.00 95.56 81 PHE A CA 1
ATOM 579 C C . PHE A 1 81 ? -2.436 11.371 12.106 1.00 95.56 81 PHE A C 1
ATOM 581 O O . PHE A 1 81 ? -3.414 10.788 12.563 1.00 95.56 81 PHE A O 1
ATOM 588 N N . ASN A 1 82 ? -2.302 12.695 12.170 1.00 93.69 82 ASN A N 1
ATOM 589 C CA . ASN A 1 82 ? -3.448 13.530 12.517 1.00 93.69 82 ASN A CA 1
ATOM 590 C C . ASN A 1 82 ? -4.347 13.715 11.279 1.00 93.69 82 ASN A C 1
ATOM 592 O O . ASN A 1 82 ? -3.888 13.594 10.144 1.00 93.69 82 ASN A O 1
ATOM 596 N N . THR A 1 83 ? -5.618 14.041 11.491 1.00 92.25 83 THR A N 1
ATOM 597 C CA . THR A 1 83 ? -6.591 14.220 10.398 1.00 92.25 83 THR A CA 1
ATOM 598 C C . THR A 1 83 ? -6.197 15.335 9.428 1.00 92.25 83 THR A C 1
ATOM 600 O O . TH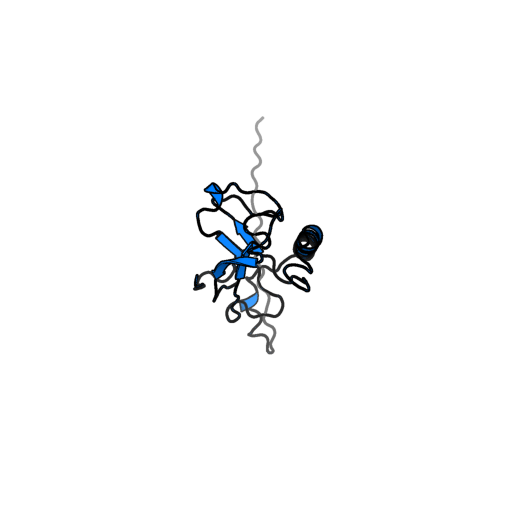R A 1 83 ? -6.424 15.235 8.228 1.00 92.25 83 THR A O 1
ATOM 603 N N . LEU A 1 84 ? -5.541 16.390 9.921 1.00 94.38 84 LEU A N 1
ATOM 604 C CA . LEU A 1 84 ? -5.066 17.498 9.087 1.00 94.38 84 LEU A CA 1
ATOM 605 C C . LEU A 1 84 ? -3.895 17.101 8.169 1.00 94.38 84 LEU A C 1
ATOM 607 O O . LEU A 1 84 ? -3.692 17.714 7.124 1.00 94.38 84 LEU A O 1
ATOM 611 N N . GLN A 1 85 ? -3.121 16.078 8.536 1.00 93.62 85 GLN A N 1
ATOM 612 C CA . GLN A 1 85 ? -2.009 15.551 7.748 1.00 93.62 85 GLN A CA 1
ATOM 613 C C . GLN A 1 85 ? -2.509 14.725 6.567 1.00 93.62 85 GLN A C 1
ATOM 615 O O . GLN A 1 85 ? -1.804 14.660 5.563 1.00 93.62 85 GLN A O 1
ATOM 620 N N . THR A 1 86 ? -3.698 14.129 6.674 1.00 95.44 86 THR A N 1
ATOM 621 C CA . THR A 1 86 ? -4.264 13.209 5.679 1.00 95.44 86 THR A CA 1
ATOM 622 C C . THR A 1 86 ? -5.321 13.850 4.777 1.00 95.44 86 THR A C 1
ATOM 624 O O . THR A 1 86 ? -6.019 13.142 4.061 1.00 95.44 86 THR A O 1
ATOM 627 N N . LEU A 1 87 ? -5.423 15.188 4.763 1.00 94.25 87 LEU A N 1
ATOM 628 C CA . LEU A 1 87 ? -6.378 15.922 3.915 1.00 94.25 87 LEU A CA 1
ATOM 629 C C . LEU A 1 87 ? -6.128 15.751 2.410 1.00 94.25 87 LEU A C 1
ATOM 631 O O . LEU A 1 87 ? -7.047 15.908 1.612 1.00 94.25 87 LEU A O 1
ATOM 635 N N . THR A 1 88 ? -4.882 15.494 2.013 1.00 94.44 88 THR A N 1
ATOM 636 C CA . THR A 1 88 ? -4.481 15.328 0.612 1.00 94.44 88 THR A CA 1
ATOM 637 C C . THR A 1 88 ? -4.263 13.859 0.265 1.00 94.44 88 THR A C 1
ATOM 639 O O . THR A 1 88 ? -4.033 13.025 1.142 1.00 94.44 88 THR A O 1
ATOM 642 N N . GLU A 1 89 ? -4.308 13.528 -1.029 1.00 94.56 89 GLU A N 1
ATOM 643 C CA . GLU A 1 89 ? -3.964 12.184 -1.504 1.00 94.56 89 GLU A CA 1
ATOM 644 C C . GLU A 1 89 ? -2.509 11.831 -1.115 1.00 94.56 89 GLU A C 1
ATOM 646 O O . GLU A 1 89 ? -1.609 12.662 -1.301 1.00 94.56 89 GLU A O 1
ATOM 651 N N . PRO A 1 90 ? -2.239 10.620 -0.588 1.00 96.62 90 PRO A N 1
ATOM 652 C CA . PRO A 1 90 ? -0.882 10.201 -0.269 1.00 96.62 90 PRO A CA 1
ATOM 653 C C . PRO A 1 90 ? -0.011 10.057 -1.518 1.00 96.62 90 PRO A C 1
ATOM 655 O O . PRO A 1 90 ? -0.440 9.613 -2.588 1.00 96.62 90 PRO A O 1
ATOM 658 N N . GLN A 1 91 ? 1.283 10.310 -1.344 1.00 95.94 91 GLN A N 1
ATOM 659 C CA . GLN A 1 91 ? 2.280 9.905 -2.326 1.00 95.94 91 GLN A CA 1
ATOM 660 C C . GLN A 1 91 ? 2.560 8.416 -2.148 1.00 95.94 91 GLN A C 1
ATOM 662 O O . GLN A 1 91 ? 3.058 7.997 -1.107 1.00 95.94 91 GLN A O 1
ATOM 667 N N . VAL A 1 92 ? 2.244 7.623 -3.171 1.00 96.69 92 VAL A N 1
ATOM 668 C CA . VAL A 1 92 ? 2.405 6.163 -3.169 1.00 96.69 92 VAL A CA 1
ATOM 669 C C . VAL A 1 92 ? 3.421 5.748 -4.225 1.00 96.69 92 VAL A C 1
ATOM 671 O O . VAL A 1 92 ? 3.365 6.212 -5.363 1.00 96.69 92 VAL A O 1
ATOM 674 N N . SER A 1 93 ? 4.331 4.855 -3.847 1.00 96.00 93 SER A N 1
ATOM 675 C CA . SER A 1 93 ? 5.306 4.212 -4.732 1.00 96.00 93 SER A CA 1
ATOM 676 C C . SER A 1 93 ? 5.516 2.762 -4.304 1.00 96.00 93 SER A C 1
ATOM 678 O O . SER A 1 93 ? 5.356 2.437 -3.129 1.00 96.00 93 SER A O 1
ATOM 680 N N . PHE A 1 94 ? 5.877 1.877 -5.230 1.00 97.50 94 PHE A N 1
ATOM 681 C CA . PHE A 1 94 ? 6.076 0.464 -4.911 1.00 97.50 94 PHE A CA 1
ATOM 682 C C . PHE A 1 94 ? 7.125 -0.201 -5.806 1.00 97.50 94 PHE A C 1
ATOM 684 O O . PHE A 1 94 ? 7.460 0.308 -6.878 1.00 97.50 94 PHE A O 1
ATOM 691 N N . THR A 1 95 ? 7.684 -1.314 -5.331 1.00 97.19 95 THR A N 1
ATOM 692 C CA . THR A 1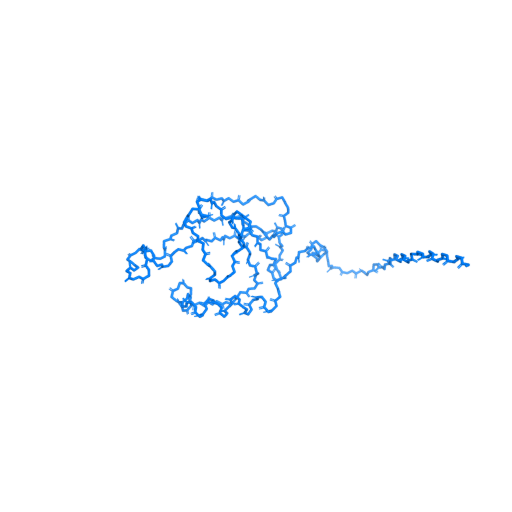 95 ? 8.689 -2.117 -6.052 1.00 97.19 95 THR A CA 1
ATOM 693 C C . THR A 1 95 ? 8.071 -2.940 -7.182 1.00 97.19 95 THR A C 1
ATOM 695 O O . THR A 1 95 ? 6.871 -3.178 -7.193 1.00 97.19 95 THR A O 1
ATOM 698 N N . ALA A 1 96 ? 8.881 -3.437 -8.116 1.00 96.25 96 ALA A N 1
ATOM 699 C CA . ALA A 1 96 ? 8.376 -4.329 -9.162 1.00 96.25 96 ALA A CA 1
ATOM 700 C C . ALA A 1 96 ? 8.114 -5.755 -8.643 1.00 96.25 96 ALA A C 1
ATOM 702 O O . ALA A 1 96 ? 8.960 -6.314 -7.940 1.00 96.25 96 ALA A O 1
ATOM 703 N N . GLU A 1 97 ? 7.009 -6.374 -9.065 1.00 95.38 97 GLU A N 1
ATOM 704 C CA . GLU A 1 97 ? 6.627 -7.757 -8.726 1.00 95.38 97 GLU A CA 1
ATOM 705 C C . GLU A 1 97 ? 7.504 -8.798 -9.437 1.00 95.38 97 GLU A C 1
ATOM 707 O O . GLU A 1 97 ? 7.620 -8.738 -10.672 1.00 95.38 97 GLU A O 1
ATOM 712 N N . PRO A 1 98 ? 8.186 -9.706 -8.709 1.00 93.38 98 PRO A N 1
ATOM 713 C CA . PRO A 1 98 ? 9.047 -10.734 -9.297 1.00 93.38 98 PRO A CA 1
ATOM 714 C C . PRO A 1 98 ? 8.386 -11.472 -10.468 1.00 93.38 98 PRO A C 1
ATOM 716 O O . PRO A 1 98 ? 7.225 -11.843 -10.401 1.00 93.38 98 PRO A O 1
ATOM 719 N N . GLY A 1 99 ? 9.126 -11.672 -11.561 1.00 92.50 99 GLY A N 1
ATOM 720 C CA . GLY A 1 99 ? 8.614 -12.375 -12.746 1.00 92.50 99 GLY A CA 1
ATOM 721 C C . GLY A 1 99 ? 7.693 -11.562 -13.665 1.00 92.50 99 GLY A C 1
ATOM 722 O O . GLY A 1 99 ? 7.468 -11.993 -14.790 1.00 92.50 99 GLY A O 1
ATOM 723 N N . GLN A 1 100 ? 7.232 -10.376 -13.255 1.00 93.50 100 GLN A N 1
ATOM 724 C CA . GLN A 1 100 ? 6.406 -9.508 -14.099 1.00 93.50 100 GLN A CA 1
ATOM 725 C C . GLN A 1 100 ? 7.230 -8.478 -14.876 1.00 93.50 100 GLN A C 1
ATOM 727 O O . GLN A 1 100 ? 8.245 -7.974 -14.378 1.00 93.50 100 GLN A O 1
ATOM 732 N N . ASP A 1 101 ? 6.741 -8.108 -16.064 1.00 93.12 101 ASP A N 1
ATOM 733 C CA . ASP A 1 101 ? 7.229 -6.952 -16.822 1.00 93.12 101 ASP A CA 1
ATOM 734 C C . ASP A 1 101 ? 6.666 -5.653 -16.208 1.00 93.12 101 ASP A C 1
ATOM 736 O O . ASP A 1 101 ? 5.459 -5.393 -16.319 1.00 93.12 101 ASP A O 1
ATOM 740 N N . PRO A 1 102 ? 7.504 -4.796 -15.594 1.00 93.19 102 PRO A N 1
ATOM 741 C CA . PRO A 1 102 ? 7.052 -3.575 -14.925 1.00 93.19 102 PRO A CA 1
ATOM 742 C C . PRO A 1 102 ? 6.415 -2.547 -15.870 1.00 93.19 102 PRO A C 1
ATOM 744 O O . PRO A 1 102 ? 5.613 -1.722 -15.426 1.00 93.19 102 PRO A O 1
ATOM 747 N N . ALA A 1 103 ? 6.763 -2.561 -17.163 1.00 91.19 103 ALA A N 1
ATOM 748 C CA . ALA A 1 103 ? 6.261 -1.593 -18.139 1.00 91.19 103 ALA A CA 1
ATOM 749 C C . ALA A 1 103 ? 4.846 -1.940 -18.637 1.00 91.19 103 ALA A C 1
ATOM 751 O O . ALA A 1 103 ? 4.047 -1.037 -18.921 1.00 91.19 103 ALA A O 1
ATOM 752 N N . ASN A 1 104 ? 4.536 -3.233 -18.707 1.00 92.62 104 ASN A N 1
ATOM 753 C CA . ASN A 1 104 ? 3.281 -3.749 -19.251 1.00 92.62 104 ASN A CA 1
ATOM 754 C C . ASN A 1 104 ? 2.273 -4.147 -18.165 1.00 92.62 104 ASN A C 1
ATOM 756 O O . ASN A 1 104 ? 1.070 -4.061 -18.396 1.00 92.62 104 ASN A O 1
ATOM 760 N N . THR A 1 105 ? 2.741 -4.493 -16.967 1.00 94.75 105 THR A N 1
ATOM 761 C CA . THR A 1 105 ? 1.865 -4.857 -15.846 1.00 94.75 105 THR A CA 1
ATOM 762 C C . THR A 1 105 ? 1.341 -3.605 -15.151 1.00 94.75 105 THR A C 1
ATOM 764 O O . THR A 1 105 ? 2.119 -2.721 -14.777 1.00 94.75 105 THR A O 1
ATOM 767 N N . LYS A 1 106 ? 0.018 -3.520 -14.990 1.00 96.19 106 LYS A N 1
ATOM 768 C CA . LYS A 1 106 ? -0.671 -2.424 -14.299 1.00 96.19 106 LYS A CA 1
ATOM 769 C C . LYS A 1 106 ? -1.296 -2.934 -13.011 1.00 96.19 106 LYS A C 1
ATOM 771 O O . LYS A 1 106 ? -1.787 -4.057 -12.962 1.00 96.19 106 LYS A O 1
ATOM 776 N N . TYR A 1 107 ? -1.306 -2.079 -12.000 1.00 97.38 107 TYR A N 1
ATOM 777 C CA . TYR A 1 107 ? -1.821 -2.388 -10.675 1.00 97.38 107 TYR A CA 1
ATOM 778 C C . TYR A 1 107 ? -2.927 -1.407 -10.301 1.00 97.38 107 TYR A C 1
ATOM 780 O O . TYR A 1 107 ? -2.945 -0.259 -10.752 1.00 97.38 107 TYR A O 1
ATOM 788 N N . THR A 1 108 ? -3.823 -1.872 -9.437 1.00 97.56 108 THR A N 1
ATOM 789 C CA . THR A 1 108 ? -4.786 -1.025 -8.735 1.00 97.56 108 THR A CA 1
ATOM 790 C C . THR A 1 108 ? -4.479 -1.100 -7.249 1.00 97.56 108 THR A C 1
ATOM 792 O O . THR A 1 108 ? -4.221 -2.189 -6.736 1.00 97.56 108 THR A O 1
ATOM 795 N N . TYR A 1 109 ? -4.483 0.037 -6.563 1.00 96.31 109 TYR A N 1
ATOM 796 C CA . TYR A 1 109 ? -4.399 0.074 -5.109 1.00 96.31 109 TYR A CA 1
ATOM 797 C C . TYR A 1 109 ? -5.573 0.850 -4.527 1.00 96.31 109 TYR A C 1
ATOM 799 O O . TYR A 1 109 ? -6.156 1.724 -5.175 1.00 96.31 109 TYR A O 1
ATOM 807 N N . PHE A 1 110 ? -5.881 0.524 -3.278 1.00 96.94 110 PHE A N 1
ATOM 808 C CA . PHE A 1 110 ? -7.004 1.073 -2.540 1.00 96.94 110 PHE A CA 1
ATOM 809 C C . PHE A 1 110 ? -6.513 1.629 -1.204 1.00 96.94 110 PHE A C 1
ATOM 811 O O . PHE A 1 110 ? -5.562 1.103 -0.620 1.00 96.94 110 PHE A O 1
ATOM 818 N N . LEU A 1 111 ? -7.166 2.683 -0.724 1.00 96.94 111 LEU A N 1
ATOM 819 C CA . LEU A 1 111 ? -7.113 3.108 0.671 1.00 96.94 111 LEU A CA 1
ATOM 820 C C . LEU A 1 111 ? -8.478 2.802 1.279 1.00 96.94 111 LEU A C 1
ATOM 822 O O . LEU A 1 111 ? -9.476 3.371 0.839 1.00 96.94 111 LEU A O 1
ATOM 826 N N . VAL A 1 112 ? -8.506 1.895 2.248 1.00 96.69 112 VAL A N 1
ATOM 827 C CA . VAL A 1 112 ? -9.730 1.389 2.875 1.00 96.69 112 VAL A CA 1
ATOM 828 C C . VAL A 1 112 ? -9.632 1.597 4.383 1.00 96.69 112 VAL A C 1
ATOM 830 O O . VAL A 1 112 ? -8.567 1.372 4.959 1.00 96.69 112 VAL A O 1
ATOM 833 N N . ASP A 1 113 ? -10.727 2.047 4.983 1.00 95.81 113 ASP A N 1
ATOM 834 C CA . ASP A 1 113 ? -10.933 2.173 6.425 1.00 95.81 113 ASP A CA 1
ATOM 835 C C . ASP A 1 113 ? -11.830 1.006 6.888 1.00 95.81 113 ASP A C 1
ATOM 837 O O . ASP A 1 113 ? -13.036 1.017 6.620 1.00 95.81 113 ASP A O 1
ATOM 841 N N . PRO A 1 114 ? -11.256 -0.040 7.513 1.00 96.12 114 PRO A N 1
ATOM 842 C CA . PRO A 1 114 ? -12.006 -1.214 7.959 1.00 96.12 114 PRO A CA 1
ATOM 843 C C . PRO A 1 114 ? -12.890 -0.922 9.178 1.00 96.12 114 PRO A C 1
ATOM 845 O O . PRO A 1 114 ? -13.755 -1.727 9.514 1.00 96.12 114 PRO A O 1
ATOM 848 N N . ASP A 1 115 ? -12.685 0.206 9.854 1.00 95.44 115 ASP A N 1
ATOM 849 C CA . ASP A 1 115 ? -13.279 0.501 11.144 1.00 95.44 115 ASP A CA 1
ATOM 850 C C . ASP A 1 115 ? -14.233 1.701 11.139 1.00 95.44 115 ASP A C 1
ATOM 852 O O . ASP A 1 115 ? -14.692 2.109 12.197 1.00 95.44 115 ASP A O 1
ATOM 856 N N . ALA A 1 116 ? -14.621 2.237 9.982 1.00 94.94 116 ALA A N 1
ATOM 857 C CA . ALA A 1 116 ? -15.453 3.439 9.904 1.00 94.94 116 ALA A CA 1
ATOM 858 C C . ALA A 1 116 ? -16.796 3.351 10.682 1.00 94.94 116 ALA A C 1
ATOM 860 O O . ALA A 1 116 ? -17.533 2.361 10.572 1.00 94.94 116 ALA A O 1
ATOM 861 N N . PRO A 1 117 ? -17.207 4.419 11.408 1.00 91.69 117 PRO A N 1
ATOM 862 C CA . PRO A 1 117 ? -16.504 5.693 11.637 1.00 91.69 117 PRO A CA 1
ATOM 863 C C . PRO A 1 117 ? -15.425 5.642 12.738 1.00 91.69 117 PRO A C 1
ATOM 865 O O . PRO A 1 117 ? -14.801 6.664 13.027 1.00 91.69 117 PRO A O 1
ATOM 868 N N . GLY A 1 118 ? -15.255 4.500 13.398 1.00 90.69 118 GLY A N 1
ATOM 869 C CA . GLY A 1 118 ? -14.201 4.247 14.370 1.00 90.69 118 GLY A CA 1
ATOM 870 C C . GLY A 1 118 ? -14.289 2.832 14.965 1.00 90.69 118 GLY A C 1
ATOM 871 O O . GLY A 1 118 ? -15.357 2.208 14.954 1.00 90.69 118 GLY A O 1
ATOM 872 N N . PRO A 1 119 ? -13.201 2.350 15.586 1.0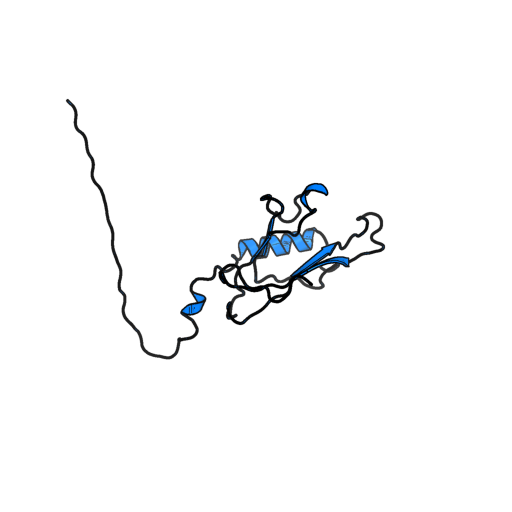0 89.56 119 PRO A N 1
ATOM 873 C CA . PRO A 1 119 ? -13.023 0.941 15.955 1.00 89.56 119 PRO A CA 1
ATOM 874 C C . PRO A 1 119 ? -13.997 0.432 17.021 1.00 89.56 119 PRO A C 1
ATOM 876 O O . PRO A 1 119 ? -14.181 -0.772 17.168 1.00 89.56 119 PRO A O 1
ATOM 879 N N . GLU A 1 120 ? -14.640 1.331 17.767 1.00 93.56 120 GLU A N 1
ATOM 880 C CA . GLU A 1 120 ? -15.639 0.975 18.780 1.00 93.56 120 GLU A CA 1
ATOM 881 C C . GLU A 1 120 ? -16.987 0.560 18.171 1.00 93.56 120 GLU A C 1
ATOM 883 O O . GLU A 1 120 ? -17.739 -0.194 18.790 1.00 93.56 120 GLU A O 1
ATOM 888 N N . ALA A 1 121 ? -17.310 1.059 16.974 1.00 93.31 121 ALA A N 1
ATOM 889 C CA . ALA A 1 121 ? -18.583 0.813 16.307 1.00 93.31 121 ALA A CA 1
ATOM 890 C C . ALA A 1 121 ? -18.418 0.856 14.775 1.00 93.31 121 ALA A C 1
ATOM 892 O O . ALA A 1 121 ? -18.899 1.805 14.151 1.00 93.31 121 ALA A O 1
ATOM 893 N N . PRO A 1 122 ? -17.786 -0.164 14.160 1.00 93.12 122 PRO A N 1
ATOM 894 C CA . PRO A 1 122 ? -17.455 -0.192 12.733 1.00 93.12 122 PRO A CA 1
ATOM 895 C C . PRO A 1 122 ? -18.683 -0.520 11.861 1.00 93.12 122 PRO A C 1
ATOM 897 O O . PRO A 1 122 ? -18.738 -1.510 11.137 1.00 93.12 122 PRO A O 1
ATOM 900 N N . ILE A 1 123 ? -19.735 0.291 11.968 1.00 94.25 123 ILE A N 1
ATOM 901 C CA . ILE A 1 123 ? -21.011 0.093 11.262 1.00 94.25 123 ILE A CA 1
ATOM 902 C C . ILE A 1 123 ? -20.917 0.361 9.753 1.00 94.25 123 ILE A C 1
ATOM 904 O O . ILE A 1 123 ? -21.812 -0.039 9.010 1.00 94.25 123 ILE A O 1
ATOM 908 N N . LEU A 1 124 ? -19.865 1.056 9.314 1.00 94.12 124 LEU A N 1
ATOM 909 C CA . LEU A 1 124 ? -19.558 1.358 7.916 1.00 94.12 124 LEU A CA 1
ATOM 910 C C . LEU A 1 124 ? -18.219 0.727 7.506 1.00 94.12 124 LEU A C 1
ATOM 912 O O . LEU A 1 124 ? -17.517 1.305 6.680 1.00 94.12 124 LEU A O 1
ATOM 916 N N . ALA A 1 125 ? -17.875 -0.417 8.111 1.00 93.19 125 ALA A N 1
ATOM 917 C CA . ALA A 1 125 ? -16.642 -1.150 7.845 1.00 93.19 125 ALA A CA 1
ATOM 918 C C . ALA A 1 125 ? -16.337 -1.271 6.343 1.00 93.19 125 ALA A C 1
ATOM 920 O O . ALA A 1 125 ? -17.238 -1.354 5.504 1.00 93.19 125 ALA A O 1
ATOM 921 N N . ASP A 1 126 ? -15.045 -1.293 6.037 1.00 94.62 126 ASP A N 1
ATOM 922 C CA . ASP A 1 126 ? -14.479 -1.345 4.688 1.00 94.62 126 ASP A CA 1
ATOM 923 C C . ASP A 1 126 ? -14.823 -0.121 3.823 1.00 94.62 126 ASP A C 1
ATOM 925 O O . ASP A 1 126 ? -15.060 -0.209 2.612 1.00 94.62 126 ASP A O 1
ATOM 929 N N . PHE A 1 127 ? -14.811 1.063 4.437 1.00 96.00 127 PHE A N 1
ATOM 930 C CA . PHE A 1 127 ? -15.046 2.322 3.747 1.00 96.00 127 PHE A CA 1
ATOM 931 C C . PHE A 1 127 ? -13.901 2.643 2.774 1.00 96.00 127 PHE A C 1
ATOM 933 O O . PHE A 1 127 ? -12.746 2.833 3.157 1.00 96.00 127 PHE A O 1
ATOM 940 N N . LEU A 1 128 ? -14.220 2.746 1.484 1.00 96.44 128 LEU A N 1
ATOM 941 C CA . LEU A 1 128 ? -13.251 3.062 0.437 1.00 96.44 128 LEU A CA 1
ATOM 942 C C . LEU A 1 128 ? -12.978 4.574 0.368 1.00 96.44 128 LEU A C 1
ATOM 944 O O . LEU A 1 128 ? -13.806 5.343 -0.115 1.00 96.44 128 LEU A O 1
ATOM 948 N N . HIS A 1 129 ? -11.780 4.996 0.777 1.00 95.38 129 HIS A N 1
ATOM 949 C CA . HIS A 1 129 ? -11.332 6.389 0.680 1.00 95.38 129 HIS A CA 1
ATOM 950 C C . HIS A 1 129 ? -10.756 6.759 -0.685 1.00 95.38 129 HIS A C 1
ATOM 952 O O . HIS A 1 129 ? -10.921 7.888 -1.142 1.00 95.38 129 HIS A O 1
ATOM 958 N N . LEU A 1 130 ? -10.005 5.844 -1.297 1.00 96.62 130 LEU A N 1
ATOM 959 C CA . LEU A 1 130 ? -9.272 6.112 -2.529 1.00 96.62 130 LEU A CA 1
ATOM 960 C C . LEU A 1 130 ? -9.135 4.835 -3.340 1.00 96.62 130 LEU A C 1
ATOM 962 O O . LEU A 1 130 ? -8.791 3.786 -2.799 1.00 96.62 130 LEU A O 1
ATOM 966 N N . ILE A 1 131 ? -9.292 4.964 -4.649 1.00 97.38 131 ILE A N 1
ATOM 967 C CA . ILE A 1 131 ? -8.931 3.942 -5.620 1.00 97.38 131 ILE A CA 1
ATOM 968 C C . ILE A 1 131 ? -8.054 4.576 -6.699 1.00 97.38 131 ILE A C 1
ATOM 970 O O . ILE A 1 131 ? -8.384 5.610 -7.283 1.00 97.38 131 ILE A O 1
ATOM 974 N N . VAL A 1 132 ? -6.917 3.943 -6.970 1.00 97.50 132 VAL A N 1
ATOM 975 C CA . VAL A 1 132 ? -6.021 4.348 -8.053 1.00 97.50 132 VAL A CA 1
ATOM 976 C C . VAL A 1 132 ? -5.728 3.148 -8.925 1.00 97.50 132 VAL A C 1
ATOM 978 O O . VAL A 1 132 ? -5.252 2.124 -8.446 1.00 97.50 132 VAL A O 1
ATOM 981 N N . SER A 1 133 ? -5.992 3.311 -10.214 1.00 97.62 133 SER A N 1
ATOM 982 C CA . SER A 1 133 ? -5.798 2.315 -11.267 1.00 97.62 133 SER A CA 1
ATOM 983 C C . SER A 1 133 ? -4.635 2.697 -12.184 1.00 97.62 133 SER A C 1
ATOM 985 O O . SER A 1 133 ? -4.079 3.797 -12.083 1.00 97.62 133 SER A O 1
ATOM 987 N N . ASP A 1 134 ? -4.255 1.778 -13.072 1.00 97.12 134 ASP A N 1
ATOM 988 C CA . ASP A 1 134 ? -3.171 1.949 -14.048 1.00 97.12 134 ASP A CA 1
ATOM 989 C C . ASP A 1 134 ? -1.816 2.330 -13.422 1.00 97.12 134 ASP A C 1
ATOM 991 O O . ASP A 1 134 ? -0.937 2.906 -14.072 1.00 97.12 134 ASP A O 1
ATOM 995 N N . ALA A 1 135 ? -1.627 1.998 -12.143 1.00 97.12 135 ALA A N 1
ATOM 996 C CA . ALA A 1 135 ? -0.403 2.284 -11.418 1.00 97.12 135 ALA A CA 1
ATOM 997 C C . ALA A 1 135 ? 0.710 1.324 -11.843 1.00 97.12 135 ALA A C 1
ATOM 999 O O . ALA A 1 135 ? 0.467 0.163 -12.184 1.00 97.12 135 ALA A O 1
ATOM 1000 N N . GLN A 1 136 ? 1.951 1.803 -11.801 1.00 96.94 136 GLN A N 1
ATOM 1001 C CA . GLN A 1 136 ? 3.128 1.006 -12.134 1.00 96.94 136 GLN A CA 1
ATOM 1002 C C . GLN A 1 136 ? 4.225 1.171 -11.083 1.00 96.94 136 GLN A C 1
ATOM 1004 O O . GLN A 1 136 ? 4.250 2.183 -10.373 1.00 96.94 136 GLN A O 1
ATOM 1009 N N . PRO A 1 137 ? 5.162 0.209 -10.994 1.00 96.44 137 PRO A N 1
ATOM 1010 C CA . PRO A 1 137 ? 6.281 0.300 -10.068 1.00 96.44 137 PRO A CA 1
ATOM 1011 C C . PRO A 1 137 ? 7.078 1.597 -10.234 1.00 96.44 137 PRO A C 1
ATOM 1013 O O . PRO A 1 137 ? 7.133 2.184 -11.316 1.00 96.44 137 PRO A O 1
ATOM 1016 N N . SER A 1 138 ? 7.749 2.023 -9.166 1.00 94.62 138 SER A N 1
ATOM 1017 C CA . SER A 1 138 ? 8.451 3.313 -9.086 1.00 94.62 138 SER A CA 1
ATOM 1018 C C . SER A 1 138 ? 9.546 3.518 -10.136 1.00 94.62 138 SER A C 1
ATOM 1020 O O . SER A 1 138 ? 9.887 4.654 -10.450 1.00 94.62 138 SER A O 1
ATOM 1022 N N . CYS A 1 139 ? 10.079 2.438 -10.706 1.00 93.75 139 CYS A N 1
ATOM 1023 C CA . CYS A 1 139 ? 11.039 2.499 -11.805 1.00 93.75 139 CYS A CA 1
ATOM 1024 C C . CYS A 1 139 ? 10.429 2.993 -13.131 1.00 93.75 139 CYS A C 1
ATOM 1026 O O . CYS A 1 139 ? 11.171 3.361 -14.040 1.00 93.75 139 CYS A O 1
ATOM 1028 N N . ILE A 1 140 ? 9.097 3.028 -13.259 1.00 95.19 140 ILE A N 1
ATOM 1029 C CA . ILE A 1 140 ? 8.411 3.572 -14.432 1.00 95.19 140 ILE A CA 1
ATOM 1030 C C . ILE A 1 140 ? 8.139 5.062 -14.214 1.00 95.19 140 ILE A C 1
ATOM 1032 O O . ILE A 1 140 ? 7.180 5.455 -13.546 1.00 95.19 140 ILE A O 1
ATOM 1036 N N . THR A 1 141 ? 8.988 5.896 -14.813 1.00 90.50 141 THR A N 1
ATOM 1037 C CA . THR A 1 141 ? 8.976 7.360 -14.654 1.00 90.50 141 THR A CA 1
ATOM 1038 C C . THR A 1 141 ? 7.851 8.058 -15.418 1.00 90.50 141 THR A C 1
ATOM 1040 O O . THR A 1 141 ? 7.375 9.099 -14.984 1.00 90.50 141 THR A O 1
ATOM 1043 N N . ASN A 1 142 ? 7.386 7.469 -16.523 1.00 89.81 142 ASN A N 1
ATOM 1044 C CA . ASN A 1 142 ? 6.325 8.020 -17.376 1.00 89.81 142 ASN A CA 1
ATOM 1045 C C . ASN A 1 142 ? 4.968 7.331 -17.157 1.00 89.81 142 ASN A C 1
ATOM 1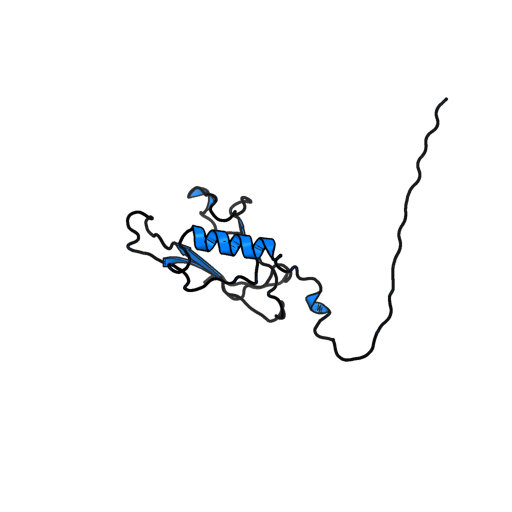047 O O . ASN A 1 142 ? 4.142 7.277 -18.072 1.00 89.81 142 ASN A O 1
ATOM 1051 N N . GLN A 1 143 ? 4.750 6.743 -15.976 1.00 92.69 143 GLN A N 1
ATOM 1052 C CA . GLN A 1 143 ? 3.488 6.075 -15.672 1.00 92.69 143 GLN A CA 1
ATOM 1053 C C . GLN A 1 143 ? 2.322 7.070 -15.668 1.00 92.69 143 GLN A C 1
ATOM 1055 O O . GLN A 1 143 ? 2.460 8.217 -15.242 1.00 92.69 143 GLN A O 1
ATOM 1060 N N . LYS A 1 144 ? 1.155 6.613 -16.121 1.00 92.44 144 LYS A N 1
ATOM 1061 C CA . LYS A 1 144 ? -0.087 7.390 -16.121 1.00 92.44 144 LYS A CA 1
ATOM 1062 C C . LYS A 1 144 ? -1.117 6.668 -15.266 1.00 92.44 144 LYS A C 1
ATOM 1064 O O . LYS A 1 144 ? -1.964 5.960 -15.794 1.00 92.44 144 LYS A O 1
ATOM 1069 N N . ARG A 1 145 ? -1.000 6.831 -13.948 1.00 94.06 145 ARG A N 1
ATOM 1070 C CA . ARG A 1 145 ? -1.992 6.310 -13.004 1.00 94.06 145 ARG A CA 1
ATOM 1071 C C . ARG A 1 145 ? -3.245 7.184 -13.011 1.00 94.06 145 ARG A C 1
ATOM 1073 O O . ARG A 1 145 ? -3.153 8.389 -13.261 1.00 94.06 145 ARG A O 1
ATOM 1080 N N . LYS A 1 146 ? -4.393 6.594 -12.701 1.00 95.50 146 LYS A N 1
ATOM 1081 C CA . LYS A 1 146 ? -5.686 7.278 -12.664 1.00 95.50 146 LYS A CA 1
ATOM 1082 C C . LYS A 1 146 ? -6.339 7.106 -11.299 1.00 95.50 146 LYS A C 1
ATOM 1084 O O . LYS A 1 146 ? -6.677 5.985 -10.924 1.00 95.50 146 LYS A O 1
ATOM 1089 N N . THR A 1 147 ? -6.556 8.219 -10.607 1.00 94.06 147 THR A N 1
ATOM 1090 C CA . THR A 1 147 ? -7.467 8.284 -9.458 1.00 94.06 147 THR A CA 1
ATOM 1091 C C . THR A 1 147 ? -8.905 8.233 -9.976 1.00 94.06 147 THR A C 1
ATOM 1093 O O . THR A 1 147 ? -9.235 8.957 -10.922 1.00 94.06 147 THR A O 1
ATOM 1096 N N . ILE A 1 148 ? -9.711 7.319 -9.432 1.00 89.56 148 ILE A N 1
ATOM 1097 C CA . ILE A 1 148 ? -11.117 7.104 -9.817 1.00 89.56 148 ILE A CA 1
ATOM 1098 C C . ILE A 1 148 ? -12.032 7.801 -8.816 1.00 89.56 148 ILE A C 1
ATOM 1100 O O . ILE A 1 148 ? -11.755 7.692 -7.602 1.00 89.56 148 ILE A O 1
#

Foldseek 3Di:
DDDDDDDDDDDDDDDDDDDDDDDVQVPVVVQFDWDDPVQQVLLQVLCVVVVVDPQVPVDDRDRKHKWKDFPPHTDDSPDDDDPVSVPDDIDMAMTDGPPDDQVPDKDKDWDFAQQPPHVVHSVVGGHTPWIKIQDTHPSPPPGDIDTD

Organism: Hortaea werneckii (NCBI:txid91943)

pLDDT: mean 84.47, std 21.19, range [33.94, 98.0]

Radius of gyration: 22.03 Å; chains: 1; bounding box: 80×38×47 Å

InterPro domains:
  IPR035810 Phosphatidylethanolamine-binding protein, eukaryotic [PTHR11362] (40-134)
  IPR036610 PEBP-like superfamily [G3DSA:3.90.280.10] (33-148)
  IPR036610 PEBP-like superfamily [SSF49777] (41-138)